Protein AF-A0A085BFB9-F1 (afdb_monomer_lite)

Organism: NCBI:txid421072

Sequence (123 aa):
MIFGQEKNQYADIYFSSKCCGTPSEEKLVSFLKNFKTQHKIKNIFVYNVCCRGEEGEYSIIIDMRSFSSNEKIKLKEGLKKTQLAYNEVYKKSREGSIMITYLDDLEAVPYQKKIGKRKIMKF

Foldseek 3Di:
DPPPPQPLQKKKKKFWFDPAATDDCVLVLVLVVVLCVVVVPPFWKWWKFWPPDDRTIIIIMTGCNPPDPVSVVVVVVSVVVSQVVFCVVCVVVRTTGIDIDGDSDLVVDPPSVRTHDIDTDDD

Structure (mmCIF, N/CA/C/O backbone):
data_AF-A0A085BFB9-F1
#
_entry.id   AF-A0A085BFB9-F1
#
loop_
_atom_site.group_PDB
_atom_site.id
_atom_site.type_symbol
_atom_site.label_atom_id
_atom_site.label_alt_id
_atom_site.label_comp_id
_atom_site.label_asym_id
_atom_site.label_entity_id
_atom_site.label_seq_id
_atom_site.pdbx_PDB_ins_code
_atom_site.Cartn_x
_atom_site.Cartn_y
_atom_site.Cartn_z
_atom_site.occupancy
_atom_site.B_iso_or_equiv
_atom_site.auth_seq_id
_atom_site.auth_comp_id
_atom_site.auth_asym_id
_atom_site.auth_atom_id
_atom_site.pdbx_PDB_model_num
ATOM 1 N N . MET A 1 1 ? -14.495 29.989 3.790 1.00 34.38 1 MET A N 1
ATOM 2 C CA . MET A 1 1 ? -13.890 28.971 2.904 1.00 34.38 1 MET A CA 1
ATOM 3 C C . MET A 1 1 ? -13.918 27.654 3.649 1.00 34.38 1 MET A C 1
ATOM 5 O O . MET A 1 1 ? -13.307 27.560 4.704 1.00 34.38 1 MET A O 1
ATOM 9 N N . ILE A 1 2 ? -14.702 26.687 3.177 1.00 42.56 2 ILE A N 1
ATOM 10 C CA . ILE A 1 2 ? -14.720 25.348 3.765 1.00 42.56 2 ILE A CA 1
ATOM 11 C C . ILE A 1 2 ? -13.542 24.615 3.128 1.00 42.56 2 ILE A C 1
ATOM 13 O O . ILE A 1 2 ? -13.626 24.205 1.975 1.00 42.56 2 ILE A O 1
ATOM 17 N N . PHE A 1 3 ? -12.422 24.505 3.840 1.00 46.44 3 PHE A N 1
ATOM 18 C CA . PHE A 1 3 ? -11.408 23.520 3.481 1.00 46.44 3 PHE A CA 1
ATOM 19 C C . PHE A 1 3 ? -12.035 22.155 3.768 1.00 46.44 3 PHE A C 1
ATOM 21 O O . PHE A 1 3 ? -12.113 21.730 4.921 1.00 46.44 3 PHE A O 1
ATOM 28 N N . GLY A 1 4 ? -12.592 21.512 2.741 1.00 56.03 4 GLY A N 1
ATOM 29 C CA . GLY A 1 4 ? -13.004 20.119 2.849 1.00 56.03 4 GLY A CA 1
ATOM 30 C C . GLY A 1 4 ? -11.775 19.309 3.247 1.00 56.03 4 GLY A C 1
ATOM 31 O O . GLY A 1 4 ? -10.791 19.300 2.517 1.00 56.03 4 GLY A O 1
ATOM 32 N N . GLN A 1 5 ? -11.789 18.708 4.437 1.00 62.34 5 GLN A N 1
ATOM 33 C CA . GLN A 1 5 ? -10.673 17.885 4.896 1.00 62.34 5 GLN A CA 1
ATOM 34 C C . GLN A 1 5 ? -10.471 16.721 3.917 1.00 62.34 5 GLN A C 1
ATOM 36 O O . GLN A 1 5 ? -11.423 15.979 3.667 1.00 62.34 5 GLN A O 1
ATOM 41 N N . GLU A 1 6 ? -9.250 16.553 3.400 1.00 71.44 6 GLU A N 1
ATOM 42 C CA . GLU A 1 6 ? -8.872 15.429 2.535 1.00 71.44 6 GLU A CA 1
ATOM 43 C C . GLU A 1 6 ? -9.148 14.104 3.264 1.00 71.44 6 GLU A C 1
ATOM 45 O O . GLU A 1 6 ? -8.448 13.704 4.206 1.00 71.44 6 GLU A O 1
ATOM 50 N N . LYS A 1 7 ? -10.195 13.400 2.835 1.00 80.75 7 LYS A N 1
ATOM 51 C CA . LYS A 1 7 ? -10.696 12.171 3.469 1.00 80.75 7 LYS A CA 1
ATOM 52 C C . LYS A 1 7 ? -9.785 10.975 3.202 1.00 80.75 7 LYS A C 1
ATOM 54 O O . LYS A 1 7 ? -9.837 10.001 3.970 1.00 80.75 7 LYS A O 1
ATOM 59 N N . ASN A 1 8 ? -8.972 11.056 2.144 1.00 88.81 8 ASN A N 1
ATOM 60 C CA . ASN A 1 8 ? -7.984 10.082 1.698 1.00 88.81 8 ASN A CA 1
ATOM 61 C C . ASN A 1 8 ? -8.552 8.664 1.775 1.00 88.81 8 ASN A C 1
ATOM 63 O O . ASN A 1 8 ? -8.134 7.832 2.587 1.00 88.81 8 ASN A O 1
ATOM 67 N N . GLN A 1 9 ? -9.621 8.458 1.012 1.00 93.38 9 GLN A N 1
ATOM 68 C CA . GLN A 1 9 ? -10.409 7.233 1.028 1.00 93.38 9 GLN A CA 1
ATOM 69 C C . GLN A 1 9 ? -9.718 6.084 0.301 1.00 93.38 9 GLN A C 1
ATOM 71 O O . GLN A 1 9 ? -10.029 4.928 0.586 1.00 93.38 9 GLN A O 1
ATOM 76 N N . TYR A 1 10 ? -8.775 6.395 -0.587 1.00 94.88 10 TYR A N 1
ATOM 77 C CA . TYR A 1 10 ? -8.034 5.420 -1.368 1.00 94.88 10 TYR A CA 1
ATOM 78 C C . TYR A 1 10 ? -6.537 5.722 -1.358 1.00 94.88 10 TYR A C 1
ATOM 80 O O . TYR A 1 10 ? -6.123 6.882 -1.288 1.00 94.88 10 TYR A O 1
ATOM 88 N N . ALA A 1 11 ? -5.732 4.667 -1.459 1.00 95.50 11 ALA A N 1
ATOM 89 C CA . ALA A 1 11 ? -4.304 4.758 -1.743 1.00 95.50 11 ALA A CA 1
ATOM 90 C C . ALA A 1 11 ? -4.015 4.024 -3.055 1.00 95.50 11 ALA A C 1
ATOM 92 O O . ALA A 1 11 ? -4.110 2.799 -3.102 1.00 95.50 11 ALA A O 1
ATOM 93 N N . ASP A 1 12 ? -3.698 4.771 -4.109 1.00 94.88 12 ASP A N 1
ATOM 94 C CA . ASP A 1 12 ? -3.251 4.258 -5.403 1.00 94.88 12 ASP A CA 1
ATOM 95 C C . ASP A 1 12 ? -1.743 4.008 -5.340 1.00 94.88 12 ASP A C 1
ATOM 97 O O . ASP A 1 12 ? -0.958 4.951 -5.229 1.00 94.88 12 ASP A O 1
ATOM 101 N N . ILE A 1 13 ? -1.343 2.736 -5.355 1.00 94.31 13 ILE A N 1
ATOM 102 C CA . ILE A 1 13 ? 0.061 2.336 -5.428 1.00 94.31 13 ILE A CA 1
ATOM 103 C C . ILE A 1 13 ? 0.355 1.952 -6.868 1.00 94.31 13 ILE A C 1
ATOM 105 O O . ILE A 1 13 ? -0.040 0.878 -7.324 1.00 94.31 13 ILE A O 1
ATOM 109 N N . TYR A 1 14 ? 1.050 2.844 -7.560 1.00 92.50 14 TYR A N 1
ATOM 110 C CA . TYR A 1 14 ? 1.453 2.687 -8.943 1.00 92.50 14 TYR A CA 1
ATOM 111 C C . TYR A 1 14 ? 2.826 2.029 -9.046 1.00 92.50 14 TYR A C 1
ATOM 113 O O . TYR A 1 14 ? 3.806 2.538 -8.500 1.00 92.50 14 TYR A O 1
ATOM 121 N N . PHE A 1 15 ? 2.883 0.912 -9.764 1.00 91.12 15 PHE A N 1
ATOM 122 C CA . PHE A 1 15 ? 4.090 0.167 -10.088 1.00 91.12 15 PHE A CA 1
ATOM 123 C C . PHE A 1 15 ? 4.535 0.567 -11.493 1.00 91.12 15 PHE A C 1
ATOM 125 O O . PHE A 1 15 ? 3.955 0.130 -12.488 1.00 91.12 15 PHE A O 1
ATOM 132 N N . SER A 1 16 ? 5.562 1.415 -11.545 1.00 88.50 16 SER A N 1
ATOM 133 C CA . SER A 1 16 ? 6.153 1.910 -12.791 1.00 88.50 16 SER A CA 1
ATOM 134 C C . SER A 1 16 ? 7.342 1.064 -13.227 1.00 88.50 16 SER A C 1
ATOM 136 O O . SER A 1 16 ? 8.079 0.546 -12.379 1.00 88.50 16 SER A O 1
ATOM 138 N N . SER A 1 17 ? 7.555 0.978 -14.535 1.00 83.88 17 SER A N 1
ATOM 139 C CA . SER A 1 17 ? 8.754 0.394 -15.138 1.00 83.88 17 SER A CA 1
ATOM 140 C C . SER A 1 17 ? 9.477 1.436 -15.985 1.00 83.88 17 SER A C 1
ATOM 142 O O . SER A 1 17 ? 8.918 2.474 -16.332 1.00 83.88 17 SER A O 1
ATOM 144 N N . LYS A 1 18 ? 10.762 1.198 -16.241 1.00 76.94 18 LYS A N 1
ATOM 145 C CA . LYS A 1 18 ? 11.597 2.093 -17.047 1.00 76.94 18 LYS A CA 1
ATOM 146 C C . LYS A 1 18 ? 12.264 1.398 -18.238 1.00 76.94 18 LYS A C 1
ATOM 148 O O . LYS A 1 18 ? 12.757 2.106 -19.113 1.00 76.94 18 LYS A O 1
ATOM 153 N N . CYS A 1 19 ? 12.403 0.072 -18.219 1.00 69.94 19 CYS A N 1
ATOM 154 C CA . CYS A 1 19 ? 13.226 -0.615 -19.222 1.00 69.94 19 CYS A CA 1
ATOM 155 C C . CYS A 1 19 ? 13.049 -2.146 -19.263 1.00 69.94 19 CYS A C 1
ATOM 157 O O . CYS A 1 19 ? 13.350 -2.749 -20.291 1.00 69.94 19 CYS A O 1
ATOM 159 N N . CYS A 1 20 ? 12.675 -2.802 -18.151 1.00 68.25 20 CYS A N 1
ATOM 160 C CA . CYS A 1 20 ? 12.745 -4.273 -18.037 1.00 68.25 20 CYS A CA 1
ATOM 161 C C . CYS A 1 20 ? 11.631 -4.893 -17.168 1.00 68.25 20 CYS A C 1
ATOM 163 O O . CYS A 1 20 ? 11.841 -5.924 -16.528 1.00 68.25 20 CYS A O 1
ATOM 165 N N . GLY A 1 21 ? 10.446 -4.282 -17.135 1.00 69.31 21 GLY A N 1
ATOM 166 C CA . GLY A 1 21 ? 9.294 -4.794 -16.389 1.00 69.31 21 GLY A CA 1
ATOM 167 C C . GLY A 1 21 ? 9.121 -4.184 -14.997 1.00 69.31 21 GLY A C 1
ATOM 168 O O . GLY A 1 21 ? 9.973 -3.466 -14.470 1.00 69.31 21 GLY A O 1
ATOM 169 N N . THR A 1 22 ? 7.943 -4.384 -14.419 1.00 77.56 22 THR A N 1
ATOM 170 C CA . THR A 1 22 ? 7.529 -3.711 -13.184 1.00 77.56 22 THR A CA 1
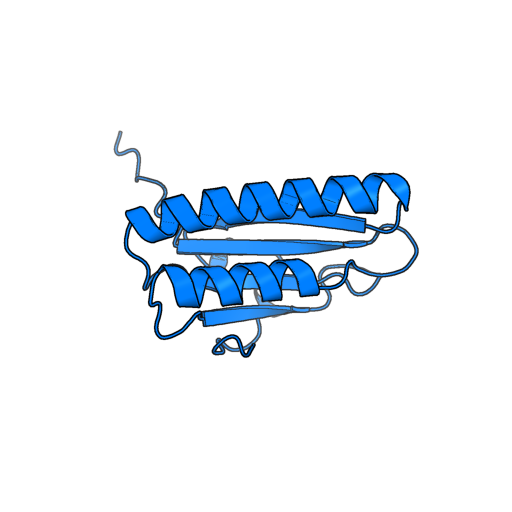ATOM 171 C C . THR A 1 22 ? 8.099 -4.360 -11.926 1.00 77.56 22 THR A C 1
ATOM 173 O O . THR A 1 22 ? 8.248 -5.583 -11.885 1.00 77.56 22 THR A O 1
ATOM 176 N N . PRO A 1 23 ? 8.304 -3.584 -10.847 1.00 78.62 23 PRO A N 1
ATOM 177 C CA . PRO A 1 23 ? 8.643 -4.144 -9.548 1.00 78.62 23 PRO A CA 1
ATOM 178 C C . PRO A 1 23 ? 7.599 -5.171 -9.066 1.00 78.62 23 PRO A C 1
ATOM 180 O O . PRO A 1 23 ? 6.394 -4.995 -9.267 1.00 78.62 23 PRO A O 1
ATOM 183 N N . SER A 1 24 ? 8.074 -6.231 -8.398 1.00 83.12 24 SER A N 1
ATOM 184 C CA . SER A 1 24 ? 7.228 -7.242 -7.735 1.00 83.12 24 SER A CA 1
ATOM 185 C C . SER A 1 24 ? 6.333 -6.580 -6.683 1.00 83.12 24 SER A C 1
ATOM 187 O O . SER A 1 24 ? 6.754 -5.602 -6.072 1.00 83.12 24 SER A O 1
ATOM 189 N N . GLU A 1 25 ? 5.135 -7.110 -6.415 1.00 87.69 25 GLU A N 1
ATOM 190 C CA . GLU A 1 25 ? 4.228 -6.630 -5.354 1.00 87.69 25 GLU A CA 1
ATOM 191 C C . GLU A 1 25 ? 4.568 -7.173 -3.949 1.00 87.69 25 GLU A C 1
ATOM 193 O O . GLU A 1 25 ? 3.983 -6.743 -2.955 1.00 87.69 25 GLU A O 1
ATOM 198 N N . GLU A 1 26 ? 5.534 -8.088 -3.826 1.00 87.25 26 GLU A N 1
ATOM 199 C CA . GLU A 1 26 ? 5.782 -8.873 -2.606 1.00 87.25 26 GLU A CA 1
ATOM 200 C C . GLU A 1 26 ? 5.972 -8.051 -1.328 1.00 87.25 26 GLU A C 1
ATOM 202 O O . GLU A 1 26 ? 5.397 -8.397 -0.290 1.00 87.25 26 GLU A O 1
ATOM 207 N N . LYS A 1 27 ? 6.740 -6.950 -1.356 1.00 86.31 27 LYS A N 1
ATOM 208 C CA . LYS A 1 27 ? 6.943 -6.166 -0.123 1.00 86.31 27 LYS A CA 1
ATOM 209 C C . LYS A 1 27 ? 5.664 -5.427 0.275 1.00 86.31 27 LYS A C 1
ATOM 211 O O . LYS A 1 27 ? 5.414 -5.280 1.470 1.00 86.31 27 LYS A O 1
ATOM 216 N N . LEU A 1 28 ? 4.839 -5.006 -0.691 1.00 90.62 28 LEU A N 1
ATOM 217 C CA . LEU A 1 28 ? 3.522 -4.430 -0.408 1.00 90.62 28 LEU A CA 1
ATOM 218 C C . LEU A 1 28 ? 2.595 -5.491 0.196 1.00 90.62 28 LEU A C 1
ATOM 220 O O . LEU A 1 28 ? 1.971 -5.237 1.225 1.00 90.62 28 LEU A O 1
ATOM 224 N N . VAL A 1 29 ? 2.534 -6.684 -0.402 1.00 92.12 29 VAL A N 1
ATOM 225 C CA . VAL A 1 29 ? 1.723 -7.808 0.096 1.00 92.12 29 VAL A CA 1
ATOM 226 C C . VAL A 1 29 ? 2.131 -8.176 1.524 1.00 92.12 29 VAL A C 1
ATOM 228 O O . VAL A 1 29 ? 1.276 -8.272 2.404 1.00 92.12 29 VAL A O 1
ATOM 231 N N . SER A 1 30 ? 3.434 -8.308 1.781 1.00 92.88 30 SER A N 1
ATOM 232 C CA . SER A 1 30 ? 3.987 -8.604 3.107 1.00 92.88 30 SER A CA 1
ATOM 233 C C . SER A 1 30 ? 3.654 -7.512 4.129 1.00 92.88 30 SER A C 1
ATOM 235 O O . SER A 1 30 ? 3.156 -7.805 5.220 1.00 92.88 30 SER A O 1
ATOM 237 N N . PHE A 1 31 ? 3.830 -6.239 3.759 1.00 94.06 31 PHE A N 1
ATOM 238 C CA . PHE A 1 31 ? 3.431 -5.109 4.597 1.00 94.06 31 PHE A CA 1
ATOM 239 C C . PHE A 1 31 ? 1.940 -5.165 4.950 1.00 94.06 31 PHE A C 1
ATOM 241 O O . PHE A 1 31 ? 1.588 -5.085 6.125 1.00 94.06 31 PHE A O 1
ATOM 248 N N . LEU A 1 32 ? 1.063 -5.346 3.960 1.00 94.56 32 LEU A N 1
ATOM 249 C CA . LEU A 1 32 ? -0.384 -5.372 4.173 1.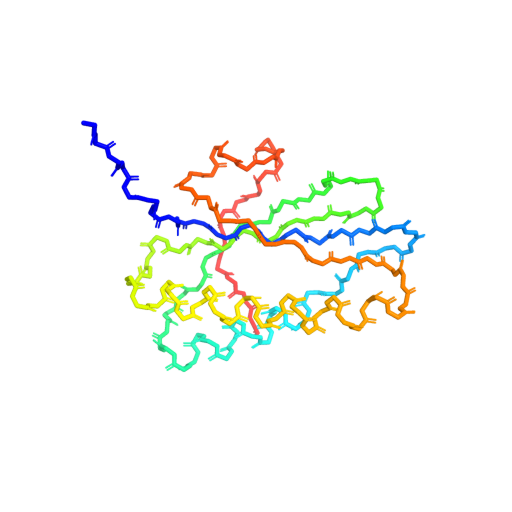00 94.56 32 LEU A CA 1
ATOM 250 C C . LEU A 1 32 ? -0.828 -6.585 5.003 1.00 94.56 32 LEU A C 1
ATOM 252 O O . LEU A 1 32 ? -1.727 -6.449 5.834 1.00 94.56 32 LEU A O 1
ATOM 256 N N . LYS A 1 33 ? -0.171 -7.742 4.850 1.00 94.81 33 LYS A N 1
ATOM 257 C CA . LYS A 1 33 ? -0.391 -8.934 5.686 1.00 94.81 33 LYS A CA 1
ATOM 258 C C . LYS A 1 33 ? -0.061 -8.657 7.154 1.00 94.81 33 LYS A C 1
ATOM 260 O O . LYS A 1 33 ? -0.852 -8.979 8.049 1.00 94.81 33 LYS A O 1
ATOM 265 N N . ASN A 1 34 ? 1.076 -8.010 7.401 1.00 94.38 34 ASN A N 1
ATOM 266 C CA . ASN A 1 34 ? 1.509 -7.632 8.744 1.00 94.38 34 ASN A CA 1
ATOM 267 C C . ASN A 1 34 ? 0.596 -6.558 9.338 1.00 94.38 34 ASN A C 1
ATOM 269 O O . ASN A 1 34 ? 0.133 -6.708 10.466 1.00 94.38 34 ASN A O 1
ATOM 273 N N . PHE A 1 35 ? 0.258 -5.529 8.557 1.00 94.25 35 PHE A N 1
ATOM 274 C CA . PHE A 1 35 ? -0.656 -4.463 8.959 1.00 94.25 35 PHE A CA 1
ATOM 275 C C . PHE A 1 35 ? -2.028 -5.024 9.349 1.00 94.25 35 PHE A C 1
ATOM 277 O O . PHE A 1 35 ? -2.553 -4.702 10.416 1.00 94.25 35 PHE A O 1
ATOM 284 N N . LYS A 1 36 ? -2.580 -5.928 8.526 1.00 93.88 36 LYS A N 1
ATOM 285 C CA . LYS A 1 36 ? -3.842 -6.622 8.803 1.00 93.88 36 LYS A CA 1
ATOM 286 C C . LYS A 1 36 ? -3.809 -7.319 10.162 1.00 93.88 36 LYS A C 1
ATOM 288 O O . LYS A 1 36 ? -4.740 -7.170 10.950 1.00 93.88 36 LYS A O 1
ATOM 293 N N . THR A 1 37 ? -2.733 -8.055 10.427 1.00 93.62 37 THR A N 1
ATOM 294 C CA . THR A 1 37 ? -2.551 -8.832 11.659 1.00 93.62 37 THR A CA 1
ATOM 295 C C . THR A 1 37 ? -2.384 -7.921 12.878 1.00 93.62 37 THR A C 1
ATOM 297 O O . THR A 1 37 ? -3.084 -8.094 13.873 1.00 93.62 37 THR A O 1
ATOM 300 N N . GLN A 1 38 ? -1.523 -6.904 12.788 1.00 93.38 38 GLN A N 1
ATOM 301 C CA . GLN A 1 38 ? -1.230 -5.971 13.884 1.00 93.38 38 GLN A CA 1
ATOM 302 C C . GLN A 1 38 ? -2.441 -5.122 14.284 1.00 93.38 38 GLN A C 1
ATOM 304 O O . GLN A 1 38 ? -2.663 -4.873 15.468 1.00 93.38 38 GLN A O 1
ATOM 309 N N . HIS A 1 39 ? -3.240 -4.697 13.305 1.00 92.19 39 HIS A N 1
ATOM 310 C CA . HIS A 1 39 ? -4.406 -3.840 13.524 1.00 92.19 39 HIS A CA 1
ATOM 311 C C . HIS A 1 39 ? -5.733 -4.608 13.575 1.00 92.19 39 HIS A C 1
ATOM 313 O O . HIS A 1 39 ? -6.785 -3.992 13.689 1.00 92.19 39 HIS A O 1
ATOM 319 N N . LYS A 1 40 ? -5.701 -5.949 13.528 1.00 91.38 40 LYS A N 1
ATOM 320 C CA . LYS A 1 40 ? -6.892 -6.822 13.548 1.00 91.38 40 LYS A CA 1
ATOM 321 C C . LYS A 1 40 ? -7.928 -6.459 12.469 1.00 91.38 40 LYS A C 1
ATOM 323 O O . LYS A 1 40 ? -9.136 -6.586 12.673 1.00 91.38 40 LYS A O 1
ATOM 328 N N . ILE A 1 41 ? -7.457 -6.031 11.297 1.00 92.38 41 ILE A N 1
ATOM 329 C CA . ILE A 1 41 ? -8.316 -5.672 10.164 1.00 92.38 41 ILE A CA 1
ATOM 330 C C . ILE A 1 41 ? -8.946 -6.948 9.596 1.00 92.38 41 ILE A C 1
ATOM 332 O O . ILE A 1 41 ? -8.243 -7.891 9.234 1.00 92.38 41 ILE A O 1
ATOM 336 N N . LYS A 1 42 ? -10.277 -6.984 9.460 1.00 89.88 42 LYS A N 1
ATOM 337 C CA . LYS A 1 42 ? -10.976 -8.156 8.898 1.00 89.88 42 LYS A CA 1
ATOM 338 C C . LYS A 1 42 ? -10.602 -8.384 7.434 1.00 89.88 42 LYS A C 1
ATOM 340 O O . LYS A 1 42 ? -10.103 -9.450 7.072 1.00 89.88 42 LYS A O 1
ATOM 345 N N . ASN A 1 43 ? -10.808 -7.357 6.612 1.00 92.94 43 ASN A N 1
ATOM 346 C CA . ASN A 1 43 ? -10.619 -7.402 5.168 1.00 92.94 43 ASN A CA 1
ATOM 347 C C . ASN A 1 43 ? -9.896 -6.143 4.695 1.00 92.94 43 ASN A C 1
ATOM 349 O O . ASN A 1 43 ? -10.262 -5.035 5.080 1.00 92.94 43 ASN A O 1
ATOM 353 N N . ILE A 1 44 ? -8.906 -6.329 3.825 1.00 94.50 44 ILE A N 1
ATOM 354 C CA . ILE A 1 44 ? -8.314 -5.250 3.036 1.00 94.50 44 ILE A CA 1
ATOM 355 C C . ILE A 1 44 ? -8.911 -5.383 1.643 1.00 94.50 44 ILE A C 1
ATOM 357 O O . ILE A 1 44 ? -8.765 -6.426 1.006 1.00 94.50 44 ILE A O 1
ATOM 361 N N . PHE A 1 45 ? -9.637 -4.362 1.204 1.00 95.69 45 PHE A N 1
ATOM 362 C CA . PHE A 1 45 ? -10.245 -4.346 -0.119 1.00 95.69 45 PHE A CA 1
ATOM 363 C C . PHE A 1 45 ? -9.338 -3.604 -1.089 1.00 95.69 45 PHE A C 1
ATOM 365 O O . PHE A 1 45 ? -8.817 -2.541 -0.754 1.00 95.69 45 PHE A O 1
ATOM 372 N N . VAL A 1 46 ? -9.173 -4.158 -2.286 1.00 95.69 46 VAL A N 1
ATOM 373 C CA . VAL A 1 46 ? -8.344 -3.573 -3.336 1.00 95.69 46 VAL A CA 1
ATOM 374 C C . VAL A 1 46 ? -9.057 -3.562 -4.682 1.00 95.69 46 VAL A C 1
ATOM 376 O O . VAL A 1 46 ? -9.930 -4.396 -4.948 1.00 95.69 46 VAL A O 1
ATOM 379 N N . TYR A 1 47 ? -8.640 -2.637 -5.537 1.00 94.50 47 TYR A N 1
ATOM 380 C CA . TYR A 1 47 ? -8.907 -2.640 -6.969 1.00 94.50 47 TYR A CA 1
ATOM 381 C C . TYR A 1 47 ? -7.576 -2.794 -7.695 1.00 94.50 47 TYR A C 1
ATOM 383 O O . TYR A 1 47 ? -6.596 -2.146 -7.334 1.00 94.50 47 TYR A O 1
ATOM 391 N N . ASN A 1 48 ? -7.545 -3.629 -8.728 1.00 91.62 48 ASN A N 1
ATOM 392 C CA . ASN A 1 48 ? -6.383 -3.721 -9.604 1.00 91.62 48 ASN A CA 1
ATOM 393 C C . ASN A 1 48 ? -6.660 -2.892 -10.854 1.00 91.62 48 ASN A C 1
ATOM 395 O O . ASN A 1 48 ? -7.735 -3.015 -11.443 1.00 91.62 48 ASN A O 1
ATOM 399 N N . VAL A 1 49 ? -5.687 -2.089 -11.263 1.00 89.12 49 VAL A N 1
ATOM 400 C CA . VAL A 1 49 ? -5.700 -1.370 -12.537 1.00 89.12 49 VAL A CA 1
ATOM 401 C C . VAL A 1 49 ? -4.535 -1.896 -13.350 1.00 89.12 49 VAL A C 1
ATOM 403 O O . VAL A 1 49 ? -3.389 -1.725 -12.951 1.00 89.12 49 VAL A O 1
ATOM 406 N N . CYS A 1 50 ? -4.807 -2.566 -14.461 1.00 83.31 50 CYS A N 1
ATOM 407 C CA . CYS A 1 50 ? -3.756 -3.066 -15.340 1.00 83.31 50 CYS A CA 1
ATOM 408 C C . CYS A 1 50 ? -3.441 -2.074 -16.465 1.00 83.31 50 CYS A C 1
ATOM 410 O O . CYS A 1 50 ? -4.235 -1.176 -16.769 1.00 83.31 50 CYS A O 1
ATOM 412 N N . CYS A 1 51 ? -2.301 -2.294 -17.122 1.00 79.88 51 CYS A N 1
ATOM 413 C CA . CYS A 1 51 ? -1.952 -1.665 -18.396 1.00 79.88 51 CYS A CA 1
ATOM 414 C C . CYS A 1 51 ? -1.990 -0.128 -18.331 1.00 79.88 51 CYS A C 1
ATOM 416 O O . CYS A 1 51 ? -2.598 0.522 -19.191 1.00 79.88 51 CYS A O 1
ATOM 418 N N . ARG A 1 52 ? -1.400 0.442 -17.275 1.00 77.81 52 ARG A N 1
ATOM 419 C CA . ARG A 1 52 ? -1.235 1.892 -17.104 1.00 77.81 52 ARG A CA 1
ATOM 420 C C . ARG A 1 52 ? -0.120 2.482 -17.972 1.00 77.81 52 ARG A C 1
ATOM 422 O O . ARG A 1 52 ? -0.154 3.684 -18.213 1.00 77.81 52 ARG A O 1
ATOM 429 N N . GLY A 1 53 ? 0.761 1.641 -18.503 1.00 75.12 53 GLY A N 1
ATOM 430 C CA . GLY A 1 53 ? 1.737 2.015 -19.520 1.00 75.12 53 GLY A CA 1
ATOM 431 C C . GLY A 1 53 ? 2.242 0.819 -20.319 1.00 75.12 53 GLY A C 1
ATOM 432 O O . GLY A 1 53 ? 1.623 -0.249 -20.307 1.00 75.12 53 GLY A O 1
ATOM 433 N N . GLU A 1 54 ? 3.325 1.031 -21.062 1.00 74.88 54 GLU A N 1
ATOM 434 C CA . GLU A 1 54 ? 3.725 0.177 -22.190 1.00 74.88 54 GLU A CA 1
ATOM 435 C C . GLU A 1 54 ? 4.414 -1.127 -21.758 1.00 74.88 54 GLU A C 1
ATOM 437 O O . GLU A 1 54 ? 4.275 -2.147 -22.426 1.00 74.88 54 GLU A O 1
ATOM 442 N N . GLU A 1 55 ? 5.069 -1.135 -20.595 1.00 78.25 55 GLU A N 1
ATOM 443 C CA . GLU A 1 55 ? 5.868 -2.272 -20.102 1.00 78.25 55 GLU A CA 1
ATOM 444 C C . GLU A 1 55 ? 5.129 -3.146 -19.070 1.00 78.25 55 GLU A C 1
ATOM 446 O O . GLU A 1 55 ? 5.741 -3.882 -18.295 1.00 78.25 55 GLU A O 1
ATOM 451 N N . GLY A 1 56 ? 3.796 -3.058 -19.024 1.00 79.62 56 GLY A N 1
ATOM 452 C CA . GLY A 1 56 ? 2.979 -3.814 -18.066 1.00 79.62 56 GLY A CA 1
ATOM 453 C C . GLY A 1 56 ? 2.762 -3.111 -16.723 1.00 79.62 56 GLY A C 1
ATOM 454 O O . GLY A 1 56 ? 2.381 -3.755 -15.749 1.00 79.62 56 GLY A O 1
ATOM 455 N N . GLU A 1 57 ? 2.958 -1.792 -16.675 1.00 88.00 57 GLU A N 1
ATOM 456 C CA . GLU A 1 57 ? 2.699 -0.962 -15.495 1.00 88.00 57 GLU A CA 1
ATOM 457 C C . GLU A 1 57 ? 1.262 -1.122 -14.990 1.00 88.00 57 GLU A C 1
ATOM 459 O O . GLU A 1 57 ? 0.299 -1.211 -15.764 1.00 88.00 57 GLU A O 1
ATOM 464 N N . TYR A 1 58 ? 1.106 -1.161 -13.672 1.00 90.56 58 TYR A N 1
ATOM 465 C CA . TYR A 1 58 ? -0.172 -1.436 -13.028 1.00 90.56 58 TYR A CA 1
ATOM 466 C C . TYR A 1 58 ? -0.291 -0.688 -11.705 1.00 90.56 58 TYR A C 1
ATOM 468 O O . TYR A 1 58 ? 0.686 -0.186 -11.155 1.00 90.56 58 TYR A O 1
ATOM 476 N N . SER A 1 59 ? -1.511 -0.620 -11.187 1.00 92.81 59 SER A N 1
ATOM 477 C CA . SER A 1 59 ? -1.793 -0.089 -9.862 1.00 92.81 59 SER A CA 1
ATOM 478 C C . SER A 1 59 ? -2.570 -1.070 -9.010 1.00 92.81 59 SER A C 1
ATOM 480 O O . SER A 1 59 ? -3.460 -1.780 -9.489 1.00 92.81 59 SER A O 1
ATOM 482 N N . ILE A 1 60 ? -2.279 -1.031 -7.716 1.00 93.69 60 ILE A N 1
ATOM 483 C CA . ILE A 1 60 ? -3.111 -1.620 -6.673 1.00 93.69 60 ILE A CA 1
ATOM 484 C C . ILE A 1 60 ? -3.674 -0.468 -5.857 1.00 93.69 60 ILE A C 1
ATOM 486 O O . ILE A 1 60 ? -2.935 0.274 -5.215 1.00 93.69 60 ILE A O 1
ATOM 490 N N . ILE A 1 61 ? -4.993 -0.323 -5.884 1.00 95.12 61 ILE A N 1
ATOM 491 C CA . ILE A 1 61 ? -5.693 0.727 -5.156 1.00 95.12 61 ILE A CA 1
ATOM 492 C C . ILE A 1 61 ? -6.291 0.115 -3.905 1.00 95.12 61 ILE A C 1
ATOM 494 O O . ILE A 1 61 ? -7.169 -0.741 -3.997 1.00 95.12 61 ILE A O 1
ATOM 498 N N . ILE A 1 62 ? -5.847 0.565 -2.738 1.00 96.12 62 ILE A N 1
ATOM 499 C CA . ILE A 1 62 ? -6.388 0.130 -1.451 1.00 96.12 62 ILE A CA 1
ATOM 500 C C . ILE A 1 62 ? -7.605 0.985 -1.108 1.00 96.12 62 ILE A C 1
ATOM 502 O O . ILE A 1 62 ? -7.520 2.209 -1.076 1.00 96.12 62 ILE A O 1
ATOM 506 N N . ASP A 1 63 ? -8.725 0.335 -0.803 1.00 95.62 63 ASP A N 1
ATOM 507 C CA . ASP A 1 63 ? -9.926 0.976 -0.267 1.00 95.62 63 ASP A CA 1
ATOM 508 C C . ASP A 1 63 ? -9.798 1.129 1.252 1.00 95.62 63 ASP A C 1
ATOM 510 O O . ASP A 1 63 ? -9.843 0.153 2.004 1.00 95.62 63 ASP A O 1
ATOM 514 N N . MET A 1 64 ? -9.640 2.371 1.697 1.00 95.12 64 MET A N 1
ATOM 515 C CA . MET A 1 64 ? -9.440 2.737 3.098 1.00 95.12 64 MET A CA 1
ATOM 516 C C . MET A 1 64 ? -10.735 3.224 3.759 1.00 95.12 64 MET A C 1
ATOM 518 O O . MET A 1 64 ? -10.704 3.686 4.899 1.00 95.12 64 MET A O 1
ATOM 522 N N . ARG A 1 65 ? -11.892 3.157 3.085 1.00 93.12 65 ARG A N 1
ATOM 523 C CA . ARG A 1 65 ? -13.159 3.691 3.625 1.00 93.12 65 ARG A CA 1
ATOM 524 C C . ARG A 1 65 ? -13.621 2.980 4.890 1.00 93.12 65 ARG A C 1
ATOM 526 O O . ARG A 1 65 ? -14.253 3.605 5.732 1.00 93.12 65 ARG A O 1
ATOM 533 N N . SER A 1 66 ? -13.291 1.698 5.036 1.00 91.31 66 SER A N 1
ATOM 534 C CA . SER A 1 66 ? -13.616 0.919 6.235 1.00 91.31 66 SER A CA 1
ATOM 535 C C . SER A 1 66 ? -12.615 1.102 7.379 1.00 91.31 66 SER A C 1
ATOM 537 O O . SER A 1 66 ? -12.759 0.437 8.399 1.00 91.31 66 SER A O 1
ATOM 539 N N . PHE A 1 67 ? -11.575 1.924 7.203 1.00 92.56 67 PHE A N 1
ATOM 540 C CA . PHE A 1 67 ? -10.524 2.118 8.200 1.00 92.56 67 PHE A CA 1
ATOM 541 C C . PHE A 1 67 ? -10.845 3.364 9.027 1.00 92.56 67 PHE A C 1
ATOM 543 O O . PHE A 1 67 ? -11.242 4.403 8.490 1.00 92.56 67 PHE A O 1
ATOM 550 N N . SER A 1 68 ? -10.628 3.279 10.335 1.00 92.12 68 SER A N 1
ATOM 551 C CA . SER A 1 68 ? -10.658 4.426 11.23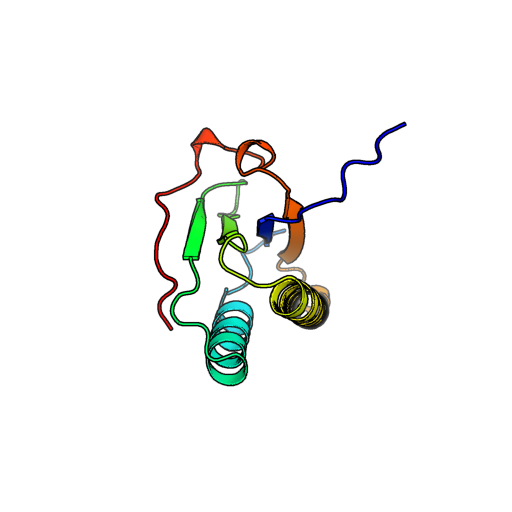9 1.00 92.12 68 SER A CA 1
ATOM 552 C C . SER A 1 68 ? -9.578 5.447 10.875 1.00 92.12 68 SER A C 1
ATOM 554 O O . SER A 1 68 ? -8.563 5.122 10.254 1.00 92.12 68 SER A O 1
ATOM 556 N N . SER A 1 69 ? -9.745 6.697 11.310 1.00 90.44 69 SER A N 1
ATOM 557 C CA . SER A 1 69 ? -8.771 7.764 11.043 1.00 90.44 69 SER A CA 1
ATOM 558 C C . SER A 1 69 ? -7.352 7.405 11.505 1.00 90.44 69 SER A C 1
ATOM 560 O O . SER A 1 69 ? -6.388 7.678 10.793 1.00 90.44 69 SER A O 1
ATOM 562 N N . ASN A 1 70 ? -7.216 6.728 12.650 1.00 91.00 70 ASN A N 1
ATOM 563 C CA . ASN A 1 70 ? -5.920 6.286 13.168 1.00 91.00 70 ASN A CA 1
ATOM 564 C C . ASN A 1 70 ? -5.301 5.164 12.315 1.00 91.00 70 ASN A C 1
ATOM 566 O O . ASN A 1 70 ? -4.107 5.191 12.026 1.00 91.00 70 ASN A O 1
ATOM 570 N N . GLU A 1 71 ? -6.102 4.192 11.869 1.00 93.56 71 GLU A N 1
ATOM 571 C CA . GLU A 1 71 ? -5.634 3.134 10.962 1.00 93.56 71 GLU A CA 1
ATOM 572 C C . GLU A 1 71 ? -5.194 3.710 9.617 1.00 93.56 71 GLU A C 1
ATOM 574 O O . GLU A 1 71 ? -4.170 3.291 9.085 1.00 93.56 71 GLU A O 1
ATOM 579 N N . LYS A 1 72 ? -5.908 4.716 9.095 1.00 94.12 72 LYS A N 1
ATOM 580 C CA . LYS A 1 72 ? -5.493 5.426 7.882 1.00 94.12 72 LYS A CA 1
ATOM 581 C C . LYS A 1 72 ? -4.130 6.089 8.058 1.00 94.12 72 LYS A C 1
ATOM 583 O O . LYS A 1 72 ? -3.281 5.921 7.191 1.00 94.12 72 LYS A O 1
ATOM 588 N N . ILE A 1 73 ? -3.900 6.805 9.161 1.00 93.44 73 ILE A N 1
ATOM 589 C CA . ILE A 1 73 ? -2.606 7.454 9.443 1.00 93.44 73 ILE A CA 1
ATOM 590 C C . ILE A 1 73 ? -1.482 6.412 9.466 1.00 93.44 73 ILE A C 1
ATOM 592 O O . ILE A 1 73 ? -0.513 6.540 8.720 1.00 93.44 73 ILE A O 1
ATOM 596 N N . LYS A 1 74 ? -1.653 5.331 10.232 1.00 94.38 74 LYS A N 1
ATOM 597 C CA . LYS A 1 74 ? -0.645 4.265 10.343 1.00 94.38 74 LYS A CA 1
ATOM 598 C C . LYS A 1 74 ? -0.399 3.546 9.019 1.00 94.38 74 LYS A C 1
ATOM 600 O O . LYS A 1 74 ? 0.746 3.232 8.695 1.00 94.38 74 LYS A O 1
ATOM 605 N N . LEU A 1 75 ? -1.453 3.313 8.233 1.00 95.19 75 LEU A N 1
ATOM 606 C CA . LEU A 1 75 ? -1.321 2.738 6.899 1.00 95.19 75 LEU A CA 1
ATOM 607 C C . LEU A 1 75 ? -0.480 3.655 6.008 1.00 95.19 75 LEU A C 1
ATOM 609 O O . LEU A 1 75 ? 0.462 3.178 5.389 1.00 95.19 75 LEU A O 1
ATOM 613 N N . LYS A 1 76 ? -0.771 4.963 5.978 1.00 95.25 76 LYS A N 1
ATOM 614 C CA . LYS A 1 76 ? -0.014 5.945 5.185 1.00 95.25 76 LYS A CA 1
ATOM 615 C C . LYS A 1 76 ? 1.461 5.992 5.576 1.00 95.25 76 LYS A C 1
ATOM 617 O O . LYS A 1 76 ? 2.331 6.009 4.707 1.00 95.25 76 LYS A O 1
ATOM 622 N N . GLU A 1 77 ? 1.757 5.989 6.873 1.00 94.94 77 GLU A N 1
ATOM 623 C CA . GLU A 1 77 ? 3.134 5.954 7.377 1.00 94.94 77 GLU A CA 1
ATOM 624 C C . GLU A 1 77 ? 3.863 4.672 6.956 1.00 94.94 77 GLU A C 1
ATOM 626 O O . GLU A 1 77 ? 5.006 4.723 6.494 1.00 94.94 77 GLU A O 1
ATOM 631 N N . GLY A 1 78 ? 3.199 3.520 7.070 1.00 94.56 78 GLY A N 1
ATOM 632 C CA . GLY A 1 78 ? 3.740 2.227 6.651 1.00 94.56 78 GLY A CA 1
ATOM 633 C C . GLY A 1 78 ? 3.939 2.113 5.137 1.00 94.56 78 GLY A C 1
ATOM 634 O O . GLY A 1 78 ? 4.977 1.631 4.680 1.00 94.56 78 GLY A O 1
ATOM 635 N N . LEU A 1 79 ? 2.995 2.634 4.353 1.00 95.19 79 LEU A N 1
ATOM 636 C CA . LEU A 1 79 ? 3.084 2.731 2.898 1.00 95.19 79 LEU A CA 1
ATOM 637 C C . LEU A 1 79 ? 4.245 3.633 2.472 1.00 95.19 79 LEU A C 1
ATOM 639 O O . LEU A 1 79 ? 5.030 3.241 1.615 1.00 95.19 79 LEU A O 1
ATOM 643 N N . LYS A 1 80 ? 4.432 4.787 3.124 1.00 94.50 80 LYS A N 1
ATOM 644 C CA . LYS A 1 80 ? 5.575 5.678 2.869 1.00 94.50 80 LYS A CA 1
ATOM 645 C C . LYS A 1 80 ? 6.911 4.983 3.142 1.00 94.50 80 LYS A C 1
ATOM 647 O O . LYS A 1 80 ? 7.831 5.089 2.334 1.00 94.50 80 LYS A O 1
ATOM 652 N N . LYS A 1 81 ? 7.025 4.237 4.247 1.00 93.38 81 LYS A N 1
ATOM 653 C CA . LYS A 1 81 ? 8.228 3.434 4.546 1.00 93.38 81 LYS A CA 1
ATOM 654 C C . LYS A 1 81 ? 8.456 2.350 3.490 1.00 93.38 81 LYS A C 1
ATOM 656 O O . LYS A 1 81 ? 9.577 2.192 3.016 1.00 93.38 81 LYS A O 1
ATOM 661 N N . THR A 1 82 ? 7.392 1.660 3.079 1.00 91.50 82 THR A N 1
ATOM 662 C CA . THR A 1 82 ? 7.433 0.653 2.008 1.00 91.50 82 THR A CA 1
ATOM 663 C C . THR A 1 82 ? 7.894 1.267 0.681 1.00 91.50 82 THR A C 1
ATOM 665 O O . THR A 1 82 ? 8.768 0.702 0.031 1.00 91.50 82 THR A O 1
ATOM 668 N N . GLN A 1 83 ? 7.391 2.451 0.313 1.00 92.31 83 GLN A N 1
ATOM 669 C CA . GLN A 1 83 ? 7.813 3.204 -0.874 1.00 92.31 83 GLN A CA 1
ATOM 670 C C . GLN A 1 83 ? 9.300 3.542 -0.858 1.00 92.31 83 GLN A C 1
ATOM 672 O O . GLN A 1 83 ? 9.991 3.296 -1.845 1.00 92.31 83 GLN A O 1
ATOM 677 N N . LEU A 1 84 ? 9.808 4.065 0.258 1.00 91.19 84 LEU A N 1
ATOM 678 C CA . LEU A 1 84 ? 11.231 4.375 0.394 1.00 91.19 84 LEU A CA 1
ATOM 679 C C . LEU A 1 84 ? 12.092 3.110 0.260 1.00 91.19 84 LEU A C 1
ATOM 681 O O . LEU A 1 84 ? 13.035 3.099 -0.526 1.00 91.19 84 LEU A O 1
ATOM 685 N N . ALA A 1 85 ? 11.715 2.023 0.938 1.00 88.12 85 ALA A N 1
ATOM 686 C CA . ALA A 1 85 ? 12.433 0.749 0.879 1.00 88.12 85 ALA A CA 1
ATOM 687 C C . ALA A 1 85 ? 12.365 0.067 -0.503 1.00 88.12 85 ALA A C 1
ATOM 689 O O . ALA A 1 85 ? 13.277 -0.673 -0.882 1.00 88.12 85 ALA A O 1
ATOM 690 N N . TYR A 1 86 ? 11.291 0.275 -1.270 1.00 86.25 86 TYR A N 1
ATOM 691 C CA . TYR A 1 86 ? 11.238 -0.123 -2.678 1.00 86.25 86 TYR A CA 1
ATOM 692 C C . TYR A 1 86 ? 12.213 0.704 -3.497 1.00 86.25 86 TYR A C 1
ATOM 694 O O . TYR A 1 86 ? 13.122 0.158 -4.119 1.00 86.25 86 TYR A O 1
ATOM 702 N N . ASN A 1 87 ? 12.030 2.020 -3.475 1.00 86.56 87 ASN A N 1
ATOM 703 C CA . ASN A 1 87 ? 12.731 2.916 -4.376 1.00 86.56 87 ASN A CA 1
ATOM 704 C C . ASN A 1 87 ? 14.236 2.935 -4.091 1.00 86.56 87 ASN A C 1
ATOM 706 O O . ASN A 1 87 ? 15.008 3.139 -5.015 1.00 86.56 87 ASN A O 1
ATOM 710 N N . GLU A 1 88 ? 14.686 2.644 -2.868 1.00 85.75 88 GLU A N 1
ATOM 711 C CA . GLU A 1 88 ? 16.111 2.470 -2.570 1.00 85.75 88 GLU A CA 1
ATOM 712 C C . GLU A 1 88 ? 16.724 1.245 -3.269 1.00 85.75 88 GLU A C 1
ATOM 714 O O . GLU A 1 88 ? 17.819 1.337 -3.829 1.00 85.75 88 GLU A O 1
ATOM 719 N N . VAL A 1 89 ? 16.012 0.113 -3.286 1.00 79.75 89 VAL A N 1
ATOM 720 C CA . VAL A 1 89 ? 16.463 -1.107 -3.975 1.00 79.75 89 VAL A CA 1
ATOM 721 C C . VAL A 1 89 ? 16.457 -0.892 -5.487 1.00 79.75 89 VAL A C 1
ATOM 723 O O . VAL A 1 89 ? 17.469 -1.121 -6.146 1.00 79.75 89 VAL A O 1
ATOM 726 N N . TYR A 1 90 ? 15.358 -0.366 -6.029 1.00 75.88 90 TYR A N 1
ATOM 727 C CA . TYR A 1 90 ? 15.197 -0.196 -7.475 1.00 75.88 90 TYR A CA 1
ATOM 728 C C . TYR A 1 90 ? 15.975 0.993 -8.057 1.00 75.88 90 TYR A C 1
ATOM 730 O O . TYR A 1 90 ? 16.317 0.990 -9.239 1.00 75.88 90 TYR A O 1
ATOM 738 N N . LYS A 1 91 ? 16.368 1.979 -7.237 1.00 72.94 91 LYS A N 1
ATOM 739 C CA . LYS A 1 91 ? 17.316 3.030 -7.652 1.00 72.94 91 LYS A CA 1
ATOM 740 C C . LYS A 1 91 ? 18.663 2.441 -8.072 1.00 72.94 91 LYS A C 1
ATOM 742 O O . LYS A 1 91 ? 19.319 3.011 -8.942 1.00 72.94 91 LYS A O 1
ATOM 747 N N . LYS A 1 92 ? 19.071 1.313 -7.478 1.00 68.19 92 LYS A N 1
ATOM 748 C CA . LYS A 1 92 ? 20.311 0.615 -7.842 1.00 68.19 92 LYS A CA 1
ATOM 749 C C . LYS A 1 92 ? 20.162 -0.180 -9.141 1.00 68.19 92 LYS A C 1
ATOM 751 O O . LYS A 1 92 ? 21.107 -0.197 -9.922 1.00 68.19 92 LYS A O 1
ATOM 756 N N . SER A 1 93 ? 18.997 -0.786 -9.389 1.00 68.12 93 SER A N 1
ATOM 757 C CA . SER A 1 93 ? 18.776 -1.645 -10.562 1.00 68.12 93 SER A CA 1
ATOM 758 C C . SER A 1 93 ? 18.237 -0.922 -11.804 1.00 68.12 93 SER A C 1
ATOM 760 O O . SER A 1 93 ? 18.376 -1.440 -12.903 1.00 68.12 93 SER A O 1
ATOM 762 N N . ARG A 1 94 ? 17.691 0.299 -11.671 1.00 67.25 94 ARG A N 1
ATOM 763 C CA . ARG A 1 94 ? 17.051 1.085 -12.756 1.00 67.25 94 ARG A CA 1
ATOM 764 C C . ARG A 1 94 ? 15.810 0.426 -13.382 1.00 67.25 94 ARG A C 1
ATOM 766 O O . ARG A 1 94 ? 15.363 0.884 -14.429 1.00 67.25 94 ARG A O 1
ATOM 773 N N . GLU A 1 95 ? 15.233 -0.588 -12.744 1.00 71.44 95 GLU A N 1
ATOM 774 C CA . GLU A 1 95 ? 14.149 -1.397 -13.328 1.00 71.44 95 GLU A CA 1
ATOM 775 C C . GLU A 1 95 ? 12.756 -0.764 -13.162 1.00 71.44 95 GLU A C 1
ATOM 777 O O . GLU A 1 95 ? 11.861 -1.032 -13.956 1.00 71.44 95 GLU A O 1
ATOM 782 N N . GLY A 1 96 ? 12.563 0.129 -12.183 1.00 80.75 96 GLY A N 1
ATOM 783 C CA . GLY A 1 96 ? 11.273 0.785 -11.964 1.00 80.75 96 GLY A CA 1
ATOM 784 C C . GLY A 1 96 ? 11.178 1.546 -10.644 1.00 80.75 96 GLY A C 1
ATOM 785 O O . GLY A 1 96 ? 12.179 1.792 -9.970 1.00 80.75 96 GLY A O 1
ATOM 786 N N . SER A 1 97 ? 9.964 1.941 -10.265 1.00 87.12 97 SER A N 1
ATOM 787 C CA . SER A 1 97 ? 9.693 2.572 -8.967 1.00 87.12 97 SER A CA 1
ATOM 788 C C . SER A 1 97 ? 8.241 2.384 -8.546 1.00 87.12 97 SER A C 1
ATOM 790 O O . SER A 1 97 ? 7.383 2.103 -9.387 1.00 87.12 97 SER A O 1
ATOM 792 N N . ILE A 1 98 ? 7.958 2.574 -7.256 1.00 90.44 98 ILE A N 1
ATOM 793 C CA . ILE A 1 98 ? 6.578 2.714 -6.792 1.00 90.44 98 ILE A CA 1
ATOM 794 C C . ILE A 1 98 ? 6.267 4.161 -6.416 1.00 90.44 98 ILE A C 1
ATOM 796 O O . ILE A 1 98 ? 7.070 4.857 -5.776 1.00 90.44 98 ILE A O 1
ATOM 800 N N . MET A 1 99 ? 5.079 4.606 -6.814 1.00 91.19 99 MET A N 1
ATOM 801 C CA . MET A 1 99 ? 4.517 5.908 -6.471 1.00 91.19 99 MET A CA 1
ATOM 802 C C . MET A 1 99 ? 3.204 5.695 -5.733 1.00 91.19 99 MET A C 1
ATOM 804 O O . MET A 1 99 ? 2.398 4.862 -6.135 1.00 91.19 99 MET A O 1
ATOM 808 N N . ILE A 1 100 ? 3.001 6.427 -4.639 1.00 94.12 100 ILE A N 1
ATOM 809 C CA . ILE A 1 100 ? 1.780 6.331 -3.840 1.00 94.12 100 ILE A CA 1
ATOM 810 C C . ILE A 1 100 ? 1.053 7.664 -3.902 1.00 94.12 100 ILE A C 1
ATOM 812 O O . ILE A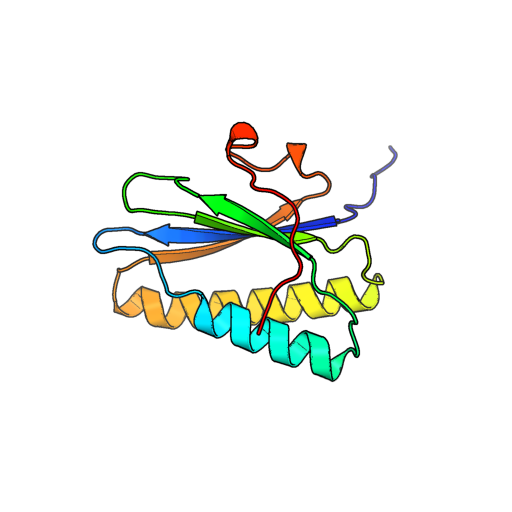 1 100 ? 1.607 8.699 -3.526 1.00 94.12 100 ILE A O 1
ATOM 816 N N . THR A 1 101 ? -0.198 7.620 -4.342 1.00 93.44 101 THR A N 1
ATOM 817 C CA . THR A 1 101 ? -1.091 8.776 -4.407 1.00 93.44 101 THR A CA 1
ATOM 818 C C . THR A 1 101 ? -2.323 8.500 -3.557 1.00 93.44 101 THR A C 1
ATOM 820 O O . THR A 1 101 ? -2.921 7.429 -3.639 1.00 93.44 101 THR A O 1
ATOM 823 N N . TYR A 1 102 ? -2.707 9.460 -2.719 1.00 92.94 102 TYR A N 1
ATOM 824 C CA . TYR A 1 102 ? -3.921 9.357 -1.915 1.00 92.94 102 TYR A CA 1
ATOM 825 C C . TYR A 1 102 ? -5.054 10.112 -2.592 1.00 9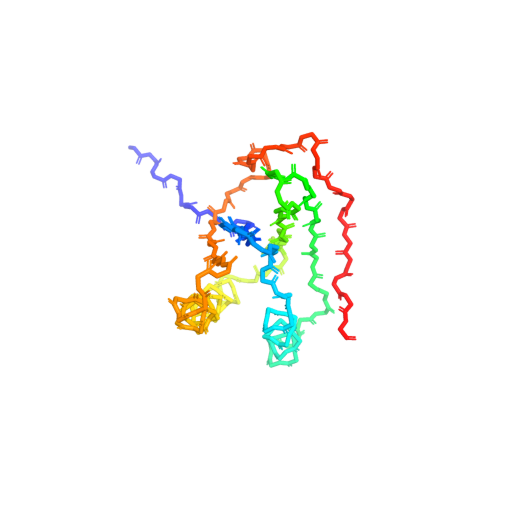2.94 102 TYR A C 1
ATOM 827 O O . TYR A 1 102 ? -4.848 11.211 -3.098 1.00 92.94 102 TYR A O 1
ATOM 835 N N . LEU A 1 103 ? -6.231 9.496 -2.625 1.00 91.81 103 LEU A N 1
ATOM 836 C CA . LEU A 1 103 ? -7.372 9.986 -3.388 1.00 91.81 103 LEU A CA 1
ATOM 837 C C . LEU A 1 103 ? -8.624 9.987 -2.511 1.00 91.81 103 LEU A C 1
ATOM 839 O O . LEU A 1 103 ? -8.831 9.083 -1.693 1.00 91.81 103 LEU A O 1
ATOM 843 N N . ASP A 1 104 ? -9.472 10.993 -2.694 1.00 90.88 104 ASP A N 1
ATOM 844 C CA . ASP A 1 104 ? -10.777 11.065 -2.032 1.00 90.88 104 ASP A CA 1
ATOM 845 C C . ASP A 1 104 ? -11.841 10.233 -2.742 1.00 90.88 104 ASP A C 1
ATOM 847 O O . ASP A 1 104 ? -12.718 9.682 -2.078 1.00 90.88 104 ASP A O 1
ATOM 851 N N . ASP A 1 105 ? -11.717 10.093 -4.061 1.00 88.56 105 ASP A N 1
ATOM 852 C CA . ASP A 1 105 ? -12.637 9.339 -4.901 1.00 88.56 105 ASP A CA 1
ATOM 853 C C . ASP A 1 105 ? -11.876 8.432 -5.885 1.00 88.56 105 ASP A C 1
ATOM 855 O O . ASP A 1 105 ? -10.775 8.770 -6.328 1.00 88.56 105 ASP A O 1
ATOM 859 N N . LEU A 1 106 ? -12.462 7.284 -6.244 1.00 85.12 106 LEU A N 1
ATOM 860 C CA . LEU A 1 106 ? -11.929 6.425 -7.310 1.00 85.12 106 LEU A CA 1
ATOM 861 C C . LEU A 1 106 ? -12.004 7.116 -8.668 1.00 85.12 106 LEU A C 1
ATOM 863 O O . LEU A 1 106 ? -11.224 6.797 -9.558 1.00 85.12 106 LEU A O 1
ATOM 867 N N . GLU A 1 107 ? -12.897 8.087 -8.829 1.00 84.56 107 GLU A N 1
ATOM 868 C CA . GLU A 1 107 ? -12.949 8.910 -10.026 1.00 84.56 107 GLU A CA 1
ATOM 869 C C . GLU A 1 107 ? -11.690 9.785 -10.189 1.00 84.56 107 GLU A C 1
ATOM 871 O O . GLU A 1 107 ? -11.337 10.181 -11.295 1.00 84.56 107 G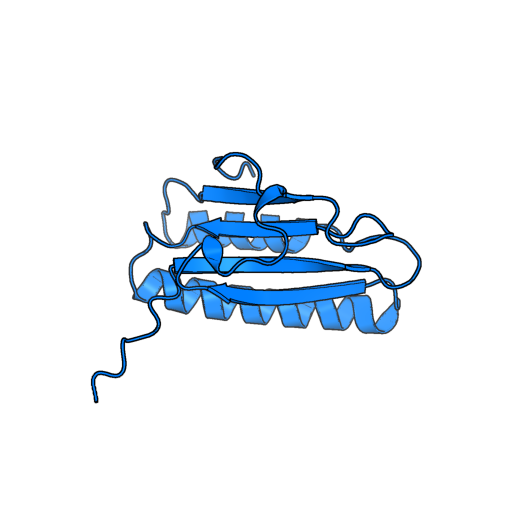LU A O 1
ATOM 876 N N . ALA A 1 108 ? -10.918 10.028 -9.133 1.00 83.00 108 ALA A N 1
ATOM 877 C CA . ALA A 1 108 ? -9.649 10.741 -9.270 1.00 83.00 108 ALA A CA 1
ATOM 878 C C . ALA A 1 108 ? -8.505 9.852 -9.808 1.00 83.00 108 ALA A C 1
ATOM 880 O O . ALA A 1 108 ? -7.405 10.344 -10.052 1.00 83.00 108 ALA A O 1
ATOM 881 N N . VAL A 1 109 ? -8.737 8.547 -9.995 1.00 78.75 109 VAL A N 1
ATOM 882 C CA . VAL A 1 109 ? -7.736 7.574 -10.455 1.00 78.75 109 VAL A CA 1
ATOM 883 C C . VAL A 1 109 ? -7.520 7.705 -11.972 1.00 78.75 109 VAL A C 1
ATOM 885 O O . VAL A 1 109 ? -8.453 7.481 -12.749 1.00 78.75 109 VAL A O 1
ATOM 888 N N . PRO A 1 110 ? -6.285 7.951 -12.448 1.00 72.12 110 PRO A N 1
ATOM 889 C CA . PRO A 1 110 ? -5.960 7.856 -13.870 1.00 72.12 110 PRO A CA 1
ATOM 890 C C . PRO A 1 110 ? -6.327 6.485 -14.455 1.00 72.12 110 PRO A C 1
ATOM 892 O O . PRO A 1 110 ? -6.079 5.454 -13.827 1.00 72.12 110 PRO A O 1
ATOM 895 N N . TYR A 1 111 ? -6.854 6.452 -15.681 1.00 74.62 111 TYR A N 1
ATOM 896 C CA . TYR A 1 111 ? -7.314 5.224 -16.350 1.00 74.62 111 TYR A CA 1
ATOM 897 C C . TYR A 1 111 ? -8.513 4.530 -15.676 1.00 74.62 111 TYR A C 1
ATOM 899 O O . TYR A 1 111 ? -8.599 3.303 -15.681 1.00 74.62 111 TYR A O 1
ATOM 907 N N . GLN A 1 112 ? -9.479 5.301 -15.160 1.00 69.50 112 GLN A N 1
ATOM 908 C CA . GLN A 1 112 ? -10.719 4.810 -14.529 1.00 69.50 112 GLN A CA 1
ATOM 909 C C . GLN A 1 112 ? -11.386 3.620 -15.250 1.00 69.50 112 GLN A C 1
ATOM 911 O O . GLN A 1 112 ? -11.811 2.659 -14.615 1.00 69.50 112 GLN A O 1
ATOM 916 N N . LYS A 1 113 ? -11.439 3.647 -16.592 1.00 72.62 113 LYS A N 1
ATOM 917 C CA . LYS A 1 113 ? -12.059 2.596 -17.425 1.00 72.62 113 LYS A CA 1
ATOM 918 C C . LYS A 1 113 ? -11.381 1.221 -17.302 1.00 72.62 113 LYS A C 1
ATOM 920 O O . LYS A 1 113 ? -11.950 0.230 -17.745 1.00 72.62 113 LYS A O 1
ATOM 925 N N . LYS A 1 114 ? -10.175 1.161 -16.727 1.00 79.00 114 LYS A N 1
ATOM 926 C CA . LYS A 1 114 ? -9.388 -0.061 -16.497 1.00 79.00 114 LYS A CA 1
ATOM 927 C C . LYS A 1 114 ? -9.389 -0.508 -15.030 1.00 79.00 114 LYS A C 1
ATOM 929 O O . LYS A 1 114 ? -8.669 -1.442 -14.682 1.00 79.00 114 LYS A O 1
ATOM 934 N N . ILE A 1 115 ? -10.167 0.145 -14.162 1.00 84.31 115 ILE A N 1
ATOM 935 C CA . ILE A 1 115 ? -10.320 -0.284 -12.771 1.00 84.31 115 ILE A CA 1
ATOM 936 C C . ILE A 1 115 ? -11.106 -1.598 -12.751 1.00 84.31 115 ILE A C 1
ATOM 938 O O . ILE A 1 115 ? -12.260 -1.669 -13.173 1.00 84.31 115 ILE A O 1
ATOM 942 N N . GLY A 1 116 ? -10.465 -2.656 -12.260 1.00 84.31 116 GLY A N 1
ATOM 943 C CA . GLY A 1 116 ? -11.094 -3.956 -12.076 1.00 84.31 116 GLY A CA 1
ATOM 944 C C . GLY A 1 116 ? -12.122 -3.968 -10.942 1.00 84.31 116 GLY A C 1
ATOM 945 O O . GLY A 1 116 ? -12.306 -3.005 -10.200 1.00 84.31 116 GLY A O 1
ATOM 946 N N . LYS A 1 117 ? -12.787 -5.111 -10.758 1.00 88.88 117 LYS A N 1
ATOM 947 C CA . LYS A 1 117 ? -13.751 -5.283 -9.662 1.00 88.88 117 LYS A CA 1
ATOM 948 C C . LYS A 1 117 ? -13.054 -5.212 -8.299 1.00 88.88 117 LYS A C 1
ATOM 950 O O . LYS A 1 117 ? -11.968 -5.767 -8.120 1.00 88.88 117 LYS A O 1
ATOM 955 N N . ARG A 1 118 ? -13.732 -4.597 -7.323 1.00 92.81 118 ARG A N 1
ATOM 956 C CA . ARG A 1 118 ? -13.327 -4.618 -5.911 1.00 92.81 118 ARG A CA 1
ATOM 957 C C . ARG A 1 118 ? -13.179 -6.065 -5.446 1.00 92.81 118 ARG A C 1
ATOM 959 O O . ARG A 1 118 ? -14.115 -6.852 -5.581 1.00 92.81 118 ARG A O 1
ATOM 966 N N . LYS A 1 119 ? -12.040 -6.405 -4.850 1.00 94.06 119 LYS A N 1
ATOM 967 C CA . LYS A 1 119 ? -11.780 -7.738 -4.291 1.00 94.06 119 LYS A CA 1
ATOM 968 C C . LYS A 1 119 ? -11.132 -7.650 -2.918 1.00 94.06 119 LYS A C 1
ATOM 970 O O . LYS A 1 119 ? -10.548 -6.632 -2.557 1.00 94.06 119 LYS A O 1
ATOM 975 N N . ILE A 1 120 ? -11.240 -8.726 -2.147 1.00 91.50 120 ILE A N 1
ATOM 976 C CA . ILE A 1 120 ? -10.491 -8.874 -0.898 1.00 91.50 120 ILE A CA 1
ATOM 977 C C . ILE A 1 120 ? -9.061 -9.280 -1.261 1.00 91.50 120 ILE A C 1
ATOM 979 O O . ILE A 1 120 ? -8.864 -10.227 -2.025 1.00 91.50 120 ILE A O 1
ATOM 983 N N . MET A 1 121 ? -8.077 -8.568 -0.715 1.00 89.44 121 MET A N 1
ATOM 984 C CA . MET A 1 121 ? -6.668 -8.920 -0.846 1.00 89.44 121 MET A CA 1
ATOM 985 C C . MET A 1 121 ? -6.411 -10.266 -0.162 1.00 89.44 121 MET A C 1
ATOM 987 O O . MET A 1 121 ? -6.725 -10.439 1.020 1.00 89.44 121 MET A O 1
ATOM 991 N N . LYS A 1 122 ? -5.863 -11.220 -0.919 1.00 85.75 122 LYS A N 1
ATOM 992 C CA . LYS A 1 122 ? -5.435 -12.530 -0.414 1.00 85.75 122 LYS A CA 1
ATOM 993 C C . LYS A 1 122 ? -3.931 -12.477 -0.124 1.00 85.75 122 LYS A C 1
ATOM 995 O O . LYS A 1 122 ? -3.210 -11.780 -0.831 1.00 85.75 122 LYS A O 1
ATOM 1000 N N . PHE A 1 123 ? -3.499 -13.169 0.928 1.00 80.50 123 PHE A N 1
ATOM 1001 C CA . PHE A 1 123 ? -2.134 -13.161 1.471 1.00 80.50 123 PHE A CA 1
ATOM 1002 C C . PHE A 1 123 ? -1.628 -14.576 1.718 1.00 80.50 123 PHE A C 1
ATOM 1004 O O . PHE A 1 123 ? -2.487 -15.481 1.800 1.00 80.50 123 PHE A O 1
#

Secondary structure (DSSP, 8-state):
---------EEEEEEEESSS-PPPSHHHHHHHHHHHHHTT-S--EEEEE--SSTT--EEEEEE-TTS-HHHHHHHHHHHHHHHHHHHHHHHHH-SEEEEEEEESSGGGSTTGGGB---EEPP-

Radius of gyration: 14.54 Å; chains: 1; bounding box: 35×42×36 Å

pLDDT: mean 85.75, std 11.21, range [34.38, 96.12]